Protein AF-A0ABD0NPL8-F1 (afdb_monomer)

InterPro domains:
  IPR003018 GAF domain [PF01590] (8-59)
  IPR029016 GAF-like domain superfamily [G3DSA:3.30.450.40] (1-84)

pLDDT: mean 85.26, std 10.41, range [48.59, 95.31]

Structure (mmCIF, N/CA/C/O backbone):
data_AF-A0ABD0NPL8-F1
#
_entry.id   AF-A0ABD0NPL8-F1
#
loop_
_atom_site.group_PDB
_atom_site.id
_atom_site.type_symbol
_atom_site.label_atom_id
_atom_site.label_alt_id
_atom_site.label_comp_id
_atom_site.label_asym_id
_atom_site.label_entity_id
_atom_site.label_seq_id
_atom_site.pdbx_PDB_ins_code
_atom_site.Cartn_x
_atom_site.Cartn_y
_atom_site.Cartn_z
_atom_site.occupancy
_atom_site.B_iso_or_equiv
_atom_site.auth_seq_id
_atom_site.auth_comp_id
_atom_site.auth_asym_id
_atom_site.auth_atom_id
_atom_site.pdbx_PDB_model_num
ATOM 1 N N . THR A 1 1 ? -26.914 -2.304 12.075 1.00 58.69 1 THR A N 1
ATOM 2 C CA . THR A 1 1 ? -25.765 -2.219 11.155 1.00 58.69 1 THR A CA 1
ATOM 3 C C . THR A 1 1 ? -26.019 -3.189 10.033 1.00 58.69 1 THR A C 1
ATOM 5 O O . THR A 1 1 ? -26.280 -4.355 10.300 1.00 58.69 1 THR A O 1
ATOM 8 N N . GLU A 1 2 ? -26.083 -2.680 8.811 1.00 70.75 2 GLU A N 1
ATOM 9 C CA . GLU A 1 2 ? -26.343 -3.473 7.609 1.00 70.75 2 GLU A CA 1
ATOM 10 C C . GLU A 1 2 ? -25.105 -4.324 7.289 1.00 70.75 2 GLU A C 1
ATOM 12 O O . GLU A 1 2 ? -23.976 -3.877 7.514 1.00 70.75 2 GLU A O 1
ATOM 17 N N . ALA A 1 3 ? -25.303 -5.573 6.860 1.00 73.19 3 ALA A N 1
ATOM 18 C CA . ALA A 1 3 ? -24.194 -6.427 6.446 1.00 73.19 3 ALA A CA 1
ATOM 19 C C . ALA A 1 3 ? -23.562 -5.849 5.177 1.00 73.19 3 ALA A C 1
ATOM 21 O O . ALA A 1 3 ? -24.277 -5.411 4.278 1.00 73.19 3 ALA A O 1
ATOM 22 N N . LEU A 1 4 ? -22.228 -5.833 5.119 1.00 75.94 4 LEU A N 1
ATOM 23 C CA . LEU A 1 4 ? -21.499 -5.297 3.970 1.00 75.94 4 LEU A CA 1
ATOM 24 C C . LEU A 1 4 ? -21.731 -6.151 2.716 1.00 75.94 4 LEU A C 1
ATOM 26 O O . LEU A 1 4 ? -21.679 -5.651 1.596 1.00 75.94 4 LEU A O 1
ATOM 30 N N . ASP A 1 5 ? -21.981 -7.442 2.914 1.00 79.50 5 ASP A N 1
ATOM 31 C CA . ASP A 1 5 ? -22.231 -8.414 1.864 1.00 79.50 5 ASP A CA 1
ATOM 32 C C . ASP A 1 5 ? -23.175 -9.534 2.342 1.00 79.50 5 ASP A C 1
ATOM 34 O O . ASP A 1 5 ? -23.595 -9.608 3.502 1.00 79.50 5 ASP A O 1
ATOM 38 N N . SER A 1 6 ? -23.489 -10.457 1.433 1.00 80.19 6 SER A N 1
ATOM 39 C CA . SER A 1 6 ? -24.310 -11.638 1.717 1.00 80.19 6 SER A CA 1
ATOM 40 C C . SER A 1 6 ? -23.661 -12.634 2.690 1.00 80.19 6 SER A C 1
ATOM 42 O O . SER A 1 6 ? -24.319 -13.595 3.081 1.00 80.19 6 SER A O 1
ATOM 44 N N . SER A 1 7 ? -22.393 -12.436 3.083 1.00 83.12 7 SER A N 1
ATOM 45 C CA . SER A 1 7 ? -21.708 -13.270 4.083 1.00 83.12 7 SER A CA 1
ATOM 46 C C . SER A 1 7 ? -22.101 -12.914 5.522 1.00 83.12 7 SER A C 1
ATOM 48 O O . SER A 1 7 ? -21.795 -13.658 6.454 1.00 83.12 7 SER A O 1
ATOM 50 N N . GLY A 1 8 ? -22.798 -11.788 5.718 1.00 82.31 8 GLY A N 1
ATOM 51 C CA . GLY A 1 8 ? -23.168 -11.289 7.042 1.00 82.31 8 GLY A CA 1
ATOM 52 C C . GLY A 1 8 ? -22.036 -10.532 7.746 1.00 82.31 8 GLY A C 1
ATOM 53 O O . GLY A 1 8 ? -22.182 -10.160 8.914 1.00 82.31 8 GLY A O 1
ATOM 54 N N . TRP A 1 9 ? -20.914 -10.274 7.064 1.00 83.50 9 TRP A N 1
ATOM 55 C CA . TRP A 1 9 ? -19.802 -9.525 7.637 1.00 83.50 9 TRP A CA 1
ATOM 56 C C . TRP A 1 9 ? -20.179 -8.053 7.814 1.00 83.50 9 TRP A C 1
ATOM 58 O O . TRP A 1 9 ? -20.552 -7.354 6.875 1.00 83.50 9 TRP A O 1
ATOM 68 N N . THR A 1 10 ? -20.107 -7.575 9.052 1.00 86.31 10 THR A N 1
ATOM 69 C CA . THR A 1 10 ? -20.439 -6.195 9.421 1.00 86.31 10 THR A CA 1
ATOM 70 C C . THR A 1 10 ? -19.175 -5.463 9.838 1.00 86.31 10 THR A C 1
ATOM 72 O O . THR A 1 10 ? -18.414 -5.953 10.675 1.00 86.31 10 THR A O 1
ATOM 75 N N . ILE A 1 11 ? -18.963 -4.267 9.293 1.00 87.88 11 ILE A N 1
ATOM 76 C CA . ILE A 1 11 ? -17.883 -3.383 9.732 1.00 87.88 11 ILE A CA 1
ATOM 77 C C . ILE A 1 11 ? -18.298 -2.721 11.050 1.00 87.88 11 ILE A C 1
ATOM 79 O O . ILE A 1 11 ? -19.352 -2.092 11.135 1.00 87.88 11 ILE A O 1
ATOM 83 N N . LYS A 1 12 ? -17.472 -2.880 12.083 1.00 88.50 12 LYS A N 1
ATOM 84 C CA . LYS A 1 12 ? -17.670 -2.318 13.427 1.00 88.50 12 LYS A CA 1
ATOM 85 C C . LYS A 1 12 ? -16.691 -1.189 13.719 1.00 88.50 12 LYS A C 1
ATOM 87 O O . LYS A 1 12 ? -17.073 -0.190 14.312 1.00 88.50 12 LYS A O 1
ATOM 92 N N . ASN A 1 13 ? -15.437 -1.359 13.313 1.00 89.31 13 ASN A N 1
ATOM 93 C CA . ASN A 1 13 ? -14.385 -0.362 13.456 1.00 89.31 13 ASN A CA 1
ATOM 94 C C . ASN A 1 13 ? -13.452 -0.397 12.242 1.00 89.31 13 ASN A C 1
ATOM 96 O O . ASN A 1 13 ? -13.335 -1.422 11.561 1.00 89.31 13 ASN A O 1
ATOM 100 N N . VAL A 1 14 ? -12.838 0.752 11.967 1.00 93.25 14 VAL A N 1
ATOM 101 C CA . VAL A 1 14 ? -11.943 0.978 10.831 1.00 93.25 14 VAL A CA 1
ATOM 102 C C . VAL A 1 14 ? -10.773 1.830 11.301 1.00 93.25 14 VAL A C 1
ATOM 104 O O . VAL A 1 14 ? -10.993 2.826 11.984 1.00 93.25 14 VAL A O 1
ATOM 107 N N . LEU A 1 15 ? -9.560 1.459 10.904 1.00 94.25 15 LEU A N 1
ATOM 108 C CA . LEU A 1 15 ? -8.353 2.270 11.041 1.00 94.25 15 LEU A CA 1
ATOM 109 C C . LEU A 1 15 ? -7.721 2.399 9.659 1.00 94.25 15 LEU A C 1
ATOM 111 O O . LEU A 1 15 ? -7.495 1.393 8.993 1.00 94.25 15 LEU A O 1
ATOM 115 N N . SER A 1 16 ? -7.472 3.623 9.202 1.00 95.31 16 SER A N 1
ATOM 116 C CA . SER A 1 16 ? -6.968 3.873 7.852 1.00 95.31 16 SER A CA 1
ATOM 117 C C . SER A 1 16 ? -5.783 4.822 7.909 1.00 95.31 16 SER A C 1
ATOM 119 O O . SER A 1 16 ? -5.915 5.928 8.426 1.00 95.31 16 SER A O 1
ATOM 121 N N . LEU A 1 17 ? -4.643 4.394 7.372 1.00 94.88 17 LEU A N 1
ATOM 122 C CA . LEU A 1 17 ? -3.406 5.170 7.370 1.00 94.88 17 LEU A CA 1
ATOM 123 C C . LEU A 1 17 ? -2.838 5.272 5.951 1.00 94.88 17 LEU A C 1
ATOM 125 O O . LEU A 1 17 ? -2.833 4.282 5.210 1.00 94.88 17 LEU A O 1
ATOM 129 N N . PRO A 1 18 ? -2.337 6.449 5.546 1.00 94.44 18 PRO A N 1
ATOM 130 C CA . PRO A 1 18 ? -1.651 6.590 4.275 1.00 94.44 18 PRO A CA 1
ATOM 131 C C . PRO A 1 18 ? -0.294 5.877 4.318 1.00 94.44 18 PRO A C 1
ATOM 133 O O . PRO A 1 18 ? 0.396 5.852 5.336 1.00 94.44 18 PRO A O 1
ATOM 136 N N . ILE A 1 19 ? 0.108 5.327 3.178 1.00 93.25 19 ILE A N 1
ATOM 137 C CA . ILE A 1 19 ? 1.466 4.850 2.936 1.00 93.25 19 ILE A CA 1
ATOM 138 C C . ILE A 1 19 ? 2.180 5.960 2.173 1.00 93.25 19 ILE A C 1
ATOM 140 O O . ILE A 1 19 ? 1.781 6.314 1.060 1.00 93.25 19 ILE A O 1
ATOM 144 N N . VAL A 1 20 ? 3.225 6.515 2.782 1.00 90.38 20 VAL A N 1
ATOM 145 C CA . VAL A 1 20 ? 3.949 7.680 2.264 1.00 90.38 20 VAL A CA 1
ATOM 146 C C . VAL A 1 20 ? 5.381 7.284 1.943 1.00 90.38 20 VAL A C 1
ATOM 148 O O . VAL A 1 20 ? 6.059 6.650 2.748 1.00 90.38 20 VAL A O 1
ATOM 151 N N . ASN A 1 21 ? 5.850 7.634 0.750 1.00 86.06 21 ASN A N 1
ATOM 152 C CA . ASN A 1 21 ? 7.210 7.328 0.327 1.00 86.06 21 ASN A CA 1
ATOM 153 C C . ASN A 1 21 ? 8.237 8.325 0.917 1.00 86.06 21 ASN A C 1
ATOM 155 O O . ASN A 1 21 ? 7.885 9.314 1.555 1.00 86.06 21 ASN A O 1
ATOM 159 N N . LYS A 1 22 ? 9.541 8.105 0.680 1.00 81.94 22 LYS A N 1
ATOM 160 C CA . LYS A 1 22 ? 10.604 9.027 1.150 1.00 81.94 22 LYS A CA 1
ATOM 161 C C . LYS A 1 22 ? 10.538 10.438 0.550 1.00 81.94 22 LYS A C 1
ATOM 163 O O . LYS A 1 22 ? 11.240 11.317 1.032 1.00 81.94 22 LYS A O 1
ATOM 168 N N . LYS A 1 23 ? 9.771 10.638 -0.523 1.00 85.38 23 LYS A N 1
ATOM 169 C CA . LYS A 1 23 ? 9.558 11.938 -1.175 1.00 85.38 23 LYS A CA 1
ATOM 170 C C . LYS A 1 23 ? 8.300 12.643 -0.658 1.00 85.38 23 LYS A C 1
ATOM 172 O O . LYS A 1 23 ? 7.873 13.610 -1.273 1.00 85.38 23 LYS A O 1
ATOM 177 N N . GLU A 1 24 ? 7.712 12.143 0.431 1.00 84.81 24 GLU A N 1
ATOM 178 C CA . GLU A 1 24 ? 6.458 12.641 1.009 1.00 84.81 24 GLU A CA 1
ATOM 179 C C . GLU A 1 24 ? 5.244 12.511 0.070 1.00 84.81 24 GLU A C 1
ATOM 181 O O . GLU A 1 24 ? 4.213 13.149 0.264 1.00 84.81 24 GLU A O 1
ATOM 186 N N . GLU A 1 25 ? 5.326 11.638 -0.935 1.00 88.56 25 GLU A N 1
ATOM 187 C CA . GLU A 1 25 ? 4.214 11.353 -1.839 1.00 88.56 25 GLU A CA 1
ATOM 188 C C . GLU A 1 25 ? 3.403 10.165 -1.309 1.00 88.56 25 GLU A C 1
ATOM 190 O O . GLU A 1 25 ? 3.954 9.134 -0.901 1.00 88.56 25 GLU A O 1
ATOM 195 N N . ILE A 1 26 ? 2.076 10.287 -1.354 1.00 90.44 26 ILE A N 1
ATOM 196 C CA . ILE A 1 26 ? 1.163 9.197 -0.999 1.00 90.44 26 ILE A CA 1
ATOM 197 C C . ILE A 1 26 ? 1.205 8.148 -2.112 1.00 90.44 26 ILE A C 1
AT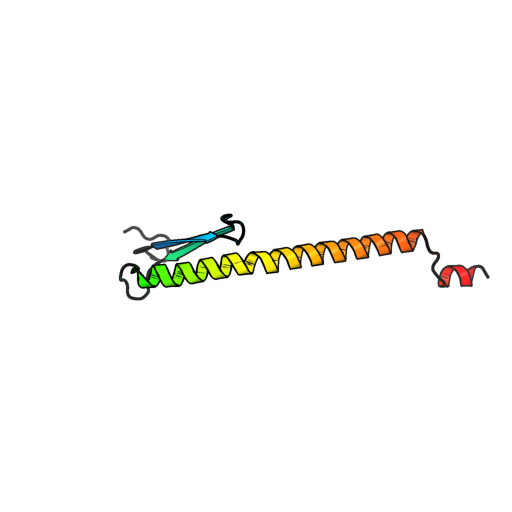OM 199 O O . ILE A 1 26 ? 0.814 8.418 -3.247 1.00 90.44 26 ILE A O 1
ATOM 203 N N . VAL A 1 27 ? 1.654 6.938 -1.777 1.00 89.38 27 VAL A N 1
ATOM 204 C CA . VAL A 1 27 ? 1.714 5.797 -2.709 1.00 89.38 27 VAL A CA 1
ATOM 205 C C . VAL A 1 27 ? 0.528 4.847 -2.560 1.00 89.38 27 VAL A C 1
ATOM 207 O O . VAL A 1 27 ? 0.262 4.045 -3.451 1.00 89.38 27 VAL A O 1
ATOM 210 N N . GLY A 1 28 ? -0.199 4.934 -1.448 1.00 90.50 28 GLY A N 1
ATOM 211 C CA . GLY A 1 28 ? -1.377 4.116 -1.193 1.00 90.50 28 GLY A CA 1
ATOM 212 C C . GLY A 1 28 ? -1.996 4.403 0.169 1.00 90.50 28 GLY A C 1
ATOM 213 O O . GLY A 1 28 ? -1.541 5.279 0.901 1.00 90.50 28 GLY A O 1
ATOM 214 N N . VAL A 1 29 ? -3.036 3.646 0.510 1.00 93.75 29 VAL A N 1
ATOM 215 C CA . VAL A 1 29 ? -3.718 3.711 1.808 1.00 93.75 29 VAL A CA 1
ATOM 216 C C . VAL A 1 29 ? -3.892 2.286 2.321 1.00 93.75 29 VAL A C 1
ATOM 218 O O . VAL A 1 29 ? -4.374 1.422 1.589 1.00 93.75 29 VAL A O 1
ATOM 221 N N . ALA A 1 30 ? -3.481 2.039 3.562 1.00 93.00 30 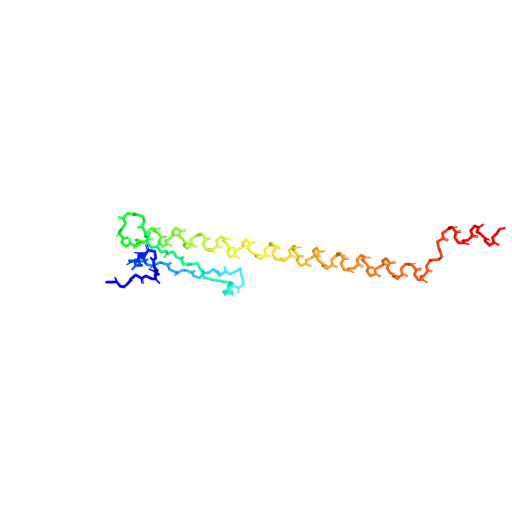ALA A N 1
ATOM 222 C CA . ALA A 1 30 ? -3.734 0.792 4.266 1.00 93.00 30 ALA A CA 1
ATOM 223 C C . ALA A 1 30 ? -4.962 0.968 5.160 1.00 93.00 30 ALA A C 1
ATOM 225 O O . ALA A 1 30 ? -4.999 1.879 5.986 1.00 93.00 30 ALA A O 1
ATOM 226 N N . THR A 1 31 ? -5.951 0.089 5.008 1.00 93.69 31 THR A N 1
ATOM 227 C CA . THR A 1 31 ? -7.177 0.124 5.809 1.00 93.69 31 THR A CA 1
ATOM 228 C C . THR A 1 31 ? -7.378 -1.200 6.529 1.00 93.69 31 THR A C 1
ATOM 230 O O . THR A 1 31 ? -7.416 -2.266 5.915 1.00 93.69 31 THR A O 1
ATOM 233 N N . PHE A 1 32 ? -7.530 -1.116 7.842 1.00 93.12 32 PHE A N 1
ATOM 234 C CA . PHE A 1 32 ? -7.762 -2.223 8.751 1.00 93.12 32 PHE A CA 1
ATOM 235 C C . PHE A 1 32 ? -9.209 -2.186 9.224 1.00 93.12 32 PHE A C 1
ATOM 237 O O . PHE A 1 32 ? -9.735 -1.134 9.583 1.00 93.12 32 PHE A O 1
ATOM 244 N N . TYR A 1 33 ? -9.846 -3.351 9.242 1.00 92.75 33 TYR A N 1
ATOM 245 C CA . TYR A 1 33 ? -11.241 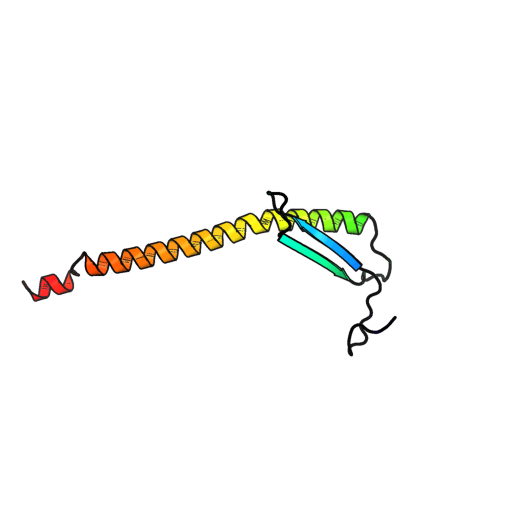-3.508 9.633 1.00 92.75 33 TYR A CA 1
ATOM 246 C C . TYR A 1 33 ? -11.347 -4.499 10.779 1.00 92.75 33 TYR A C 1
ATOM 248 O O . TYR A 1 33 ? -10.683 -5.534 10.758 1.00 92.75 33 TYR A O 1
ATOM 256 N N . ASN A 1 34 ? -12.261 -4.231 11.708 1.00 90.69 34 ASN A N 1
ATOM 257 C CA . ASN A 1 34 ? -12.691 -5.169 12.741 1.00 90.69 34 ASN A CA 1
ATOM 258 C C . ASN A 1 34 ? -11.542 -5.741 13.583 1.00 90.69 34 ASN A C 1
ATOM 260 O O . ASN A 1 34 ? -11.122 -6.887 13.398 1.00 90.69 34 ASN A O 1
ATOM 264 N N . ARG A 1 35 ? -11.097 -4.975 14.586 1.00 91.50 35 ARG A N 1
ATOM 265 C CA . ARG A 1 35 ? -10.186 -5.478 15.623 1.00 91.50 35 ARG A CA 1
ATOM 266 C C . ARG A 1 35 ? -10.733 -6.777 16.220 1.00 91.50 35 ARG A C 1
ATOM 268 O O . ARG A 1 35 ? -11.917 -6.883 16.548 1.00 91.50 35 ARG A O 1
ATOM 275 N N . LYS A 1 36 ? -9.869 -7.788 16.339 1.00 88.88 36 LYS A N 1
ATOM 276 C CA . LYS A 1 36 ? -10.266 -9.173 16.652 1.00 88.88 36 LYS A CA 1
ATOM 277 C C . LYS A 1 36 ? -10.949 -9.324 18.015 1.00 88.88 36 LYS A C 1
ATOM 279 O O . LYS A 1 36 ? -11.785 -10.205 18.185 1.00 88.88 36 LYS A O 1
ATOM 284 N N . ASP A 1 37 ? -10.605 -8.475 18.975 1.00 89.00 37 ASP A N 1
ATOM 285 C CA . ASP A 1 37 ? -11.202 -8.444 20.313 1.00 89.00 37 ASP A CA 1
ATOM 286 C C . ASP A 1 37 ? -12.527 -7.654 20.375 1.00 89.00 37 ASP A C 1
ATOM 288 O O . ASP A 1 37 ? -13.145 -7.562 21.435 1.00 89.00 37 ASP A O 1
ATOM 292 N N . GLY A 1 38 ? -12.974 -7.089 19.247 1.00 84.94 38 GLY A N 1
ATOM 293 C CA . GLY A 1 38 ? -14.219 -6.335 19.111 1.00 84.94 38 GLY A CA 1
ATOM 294 C C . GLY A 1 38 ? -14.189 -4.924 19.700 1.00 84.94 38 GLY A C 1
ATOM 295 O O . GLY A 1 38 ? -15.192 -4.217 19.597 1.00 84.94 38 GLY A O 1
ATOM 296 N N . LYS A 1 39 ? -13.073 -4.500 20.299 1.00 90.50 39 LYS A N 1
ATOM 297 C CA . LYS A 1 39 ? -12.902 -3.140 2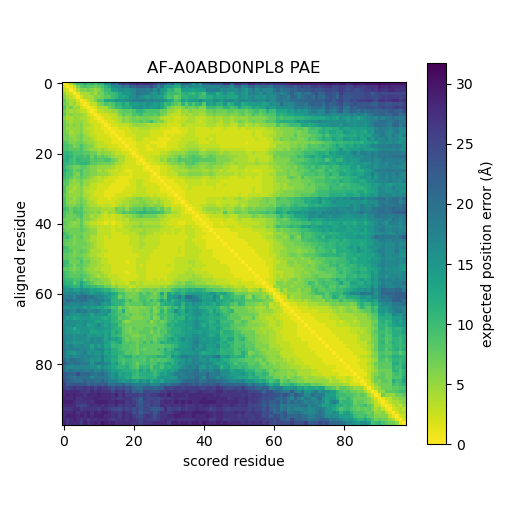0.824 1.00 90.50 39 LYS A CA 1
ATOM 298 C C . LYS A 1 39 ? -12.497 -2.175 19.700 1.00 90.50 39 LYS A C 1
ATOM 300 O O . LYS A 1 39 ? -12.016 -2.631 18.662 1.00 90.50 39 LYS A O 1
ATOM 305 N N . PRO A 1 40 ? -12.709 -0.857 19.861 1.00 91.19 40 PRO A N 1
ATOM 306 C CA . PRO A 1 40 ? -12.138 0.137 18.955 1.00 91.19 40 PRO A CA 1
ATOM 307 C C . PRO A 1 40 ? -10.611 0.021 18.907 1.00 91.19 40 PRO A C 1
ATOM 309 O O . PRO A 1 40 ? -10.012 -0.473 19.862 1.00 91.19 40 PRO A O 1
ATOM 312 N N . PHE A 1 41 ? -10.008 0.483 17.812 1.00 94.19 41 PHE A N 1
ATOM 313 C CA . PHE A 1 41 ? -8.562 0.684 17.759 1.00 94.19 41 PHE A CA 1
ATOM 314 C C . PHE A 1 41 ? -8.152 1.699 18.828 1.00 94.19 41 PHE A C 1
ATOM 316 O O . PHE A 1 41 ? -8.897 2.645 19.094 1.00 94.19 41 PHE A O 1
ATOM 323 N N . ASP A 1 42 ? -7.017 1.451 19.471 1.00 94.19 42 ASP A N 1
ATOM 324 C CA . ASP A 1 42 ? -6.439 2.348 20.469 1.00 94.19 42 ASP A CA 1
ATOM 325 C C . ASP A 1 42 ? -5.188 3.051 19.930 1.00 94.19 42 ASP A C 1
ATOM 327 O O . ASP A 1 42 ? -4.671 2.711 18.866 1.00 94.19 42 ASP A O 1
ATOM 331 N N . ASP A 1 43 ? -4.685 4.030 20.684 1.00 94.88 43 ASP A N 1
ATOM 332 C CA . ASP A 1 43 ? -3.500 4.810 20.307 1.00 94.88 43 ASP A CA 1
ATOM 333 C C . ASP A 1 43 ? -2.265 3.920 20.063 1.00 94.88 43 ASP A C 1
ATOM 335 O O . ASP A 1 43 ? -1.373 4.274 19.293 1.00 94.88 43 ASP A O 1
ATOM 339 N N . HIS A 1 44 ? -2.198 2.747 20.706 1.00 94.19 44 HIS A N 1
ATOM 340 C CA . HIS A 1 44 ? -1.104 1.804 20.499 1.00 94.19 44 HIS A CA 1
ATOM 341 C C . HIS A 1 44 ? -1.210 1.102 19.141 1.00 94.19 44 HIS A C 1
ATOM 343 O O . HIS A 1 44 ? -0.200 0.978 18.442 1.00 94.19 44 HIS A O 1
ATOM 349 N N . ASP A 1 45 ? -2.416 0.680 18.748 1.00 93.44 45 ASP A N 1
ATOM 350 C CA . ASP A 1 45 ? -2.681 0.158 17.407 1.00 93.44 45 ASP A CA 1
ATOM 351 C C . ASP A 1 45 ? -2.324 1.200 16.337 1.00 93.44 45 ASP A C 1
ATOM 353 O O . ASP A 1 45 ? -1.673 0.864 15.348 1.00 93.44 45 ASP A O 1
ATOM 357 N N . GLU A 1 46 ? -2.701 2.466 16.539 1.00 93.56 46 GLU A N 1
ATOM 358 C CA . GLU A 1 46 ? -2.372 3.554 15.608 1.00 93.56 46 GLU A CA 1
ATOM 359 C C . GLU A 1 46 ? -0.861 3.713 15.441 1.00 93.56 46 GLU A C 1
ATOM 361 O O . GLU A 1 46 ? -0.357 3.694 14.319 1.00 93.56 46 GLU A O 1
ATOM 366 N N . GLN A 1 47 ? -0.128 3.777 16.551 1.00 95.31 47 GLN A N 1
ATOM 367 C CA . GLN A 1 47 ? 1.318 3.982 16.553 1.00 95.31 47 GLN A CA 1
ATOM 368 C C . GLN A 1 47 ? 2.082 2.799 15.931 1.00 95.31 47 GLN A C 1
ATOM 370 O O . GLN A 1 47 ? 3.074 2.983 15.220 1.00 95.31 47 GLN A O 1
ATOM 375 N N . LEU A 1 48 ? 1.607 1.569 16.151 1.00 94.75 48 LEU A N 1
ATOM 376 C CA . LEU A 1 48 ? 2.172 0.375 15.524 1.00 94.75 48 LEU A CA 1
ATOM 377 C C . LEU A 1 48 ? 1.926 0.364 14.010 1.00 94.75 48 LEU A C 1
ATOM 379 O O . LEU A 1 48 ? 2.837 0.064 13.232 1.00 94.75 48 LEU A O 1
ATOM 383 N N . MET A 1 49 ? 0.699 0.673 13.587 1.00 94.19 49 MET A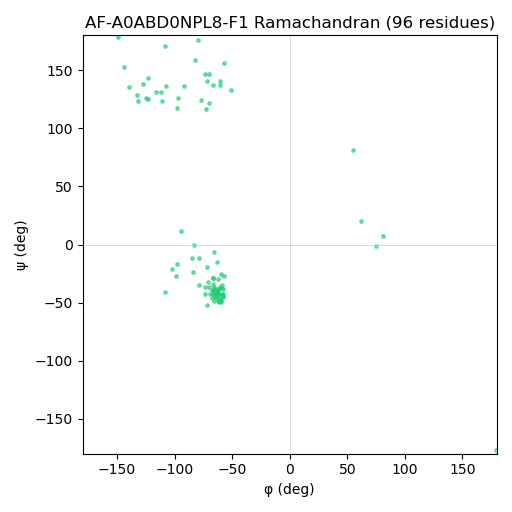 N 1
ATOM 384 C CA . MET A 1 49 ? 0.334 0.668 12.172 1.00 94.19 49 MET A CA 1
ATOM 385 C C . MET A 1 49 ? 0.979 1.832 11.417 1.00 94.19 49 MET A C 1
ATOM 387 O O . MET A 1 49 ? 1.357 1.654 10.263 1.00 94.19 49 MET A O 1
ATOM 391 N N . GLU A 1 50 ? 1.186 2.979 12.064 1.00 93.31 50 GLU A N 1
ATOM 392 C CA . GLU A 1 50 ? 1.961 4.098 11.522 1.00 93.31 50 GLU A CA 1
ATOM 393 C C . GLU A 1 50 ? 3.414 3.691 11.244 1.00 93.31 50 GLU A C 1
ATOM 395 O O . GLU A 1 50 ? 3.913 3.890 10.135 1.00 93.31 50 GLU A O 1
ATOM 400 N N . ALA A 1 51 ? 4.084 3.039 12.201 1.00 93.56 51 ALA A N 1
ATOM 401 C CA . ALA A 1 51 ? 5.443 2.538 11.992 1.00 93.56 51 ALA A CA 1
ATOM 402 C C . ALA A 1 51 ? 5.509 1.527 10.829 1.00 93.56 51 ALA A C 1
ATOM 404 O O . ALA A 1 51 ? 6.454 1.534 10.032 1.00 93.56 51 ALA A O 1
ATOM 405 N N . LEU A 1 52 ? 4.481 0.682 10.694 1.00 93.12 52 LEU A N 1
ATOM 406 C CA . LEU A 1 52 ? 4.358 -0.262 9.587 1.00 93.12 52 LEU A CA 1
ATOM 407 C C . LEU A 1 52 ? 4.179 0.451 8.236 1.00 93.12 52 LEU A C 1
ATOM 409 O O . LEU A 1 52 ? 4.881 0.111 7.280 1.00 93.12 52 LEU A O 1
ATOM 413 N N . THR A 1 53 ? 3.270 1.426 8.122 1.00 92.56 53 THR A N 1
ATOM 414 C CA . THR A 1 53 ? 3.040 2.139 6.854 1.00 92.56 53 THR A CA 1
ATOM 415 C C . THR A 1 53 ? 4.242 2.986 6.446 1.00 92.56 53 THR A C 1
ATOM 417 O O . THR A 1 53 ? 4.558 3.040 5.255 1.00 92.56 53 THR A O 1
ATOM 420 N N . GLN A 1 54 ? 4.973 3.564 7.405 1.00 90.56 54 GLN A N 1
ATOM 421 C CA . GLN A 1 54 ? 6.248 4.243 7.150 1.00 90.56 54 GLN A CA 1
ATOM 422 C C . GLN A 1 54 ? 7.294 3.290 6.568 1.00 90.56 54 GLN A C 1
ATOM 424 O O . GLN A 1 54 ? 7.917 3.590 5.544 1.00 90.56 54 GLN A O 1
ATOM 429 N N . PHE A 1 55 ? 7.459 2.115 7.183 1.00 91.06 55 PHE A N 1
ATOM 430 C CA . PHE A 1 55 ? 8.395 1.104 6.701 1.00 91.06 55 PHE A CA 1
ATOM 431 C C . PHE A 1 55 ? 8.055 0.662 5.273 1.00 91.06 55 PHE A C 1
ATOM 433 O O . PHE A 1 55 ? 8.924 0.674 4.398 1.00 91.06 55 PHE A O 1
ATOM 440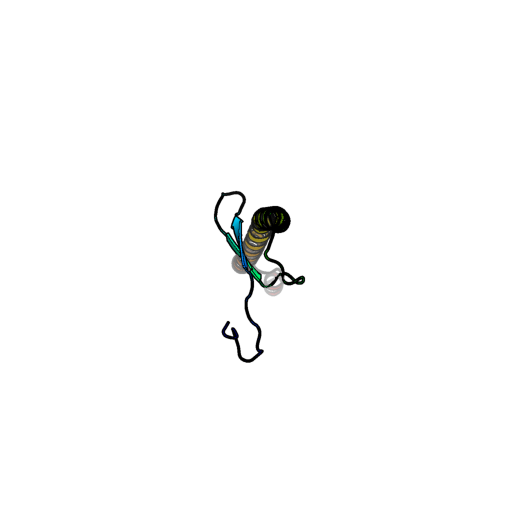 N N . LEU A 1 56 ? 6.781 0.353 5.007 1.00 89.62 56 LEU A N 1
ATOM 441 C CA . LEU A 1 56 ? 6.307 -0.023 3.673 1.00 89.62 56 LEU A CA 1
ATOM 442 C C . LEU A 1 56 ? 6.587 1.075 2.639 1.00 89.62 56 LEU A C 1
ATOM 444 O O . LEU A 1 56 ? 7.097 0.786 1.556 1.00 89.62 56 LEU A O 1
ATOM 448 N N . GLY A 1 57 ? 6.317 2.335 2.979 1.00 89.19 57 GLY A N 1
ATOM 449 C CA . GLY A 1 57 ? 6.568 3.470 2.095 1.00 89.19 57 GLY A CA 1
ATOM 450 C C . GLY A 1 57 ? 8.042 3.636 1.716 1.00 89.19 57 GLY A C 1
ATOM 451 O O . GLY A 1 57 ? 8.366 3.954 0.566 1.00 89.19 57 GLY A O 1
ATOM 452 N N . TRP A 1 58 ? 8.962 3.355 2.642 1.00 86.12 58 TRP A N 1
ATOM 453 C CA . TRP A 1 58 ? 10.398 3.355 2.356 1.00 86.12 58 TRP A CA 1
ATOM 454 C C . TRP A 1 58 ? 10.847 2.148 1.532 1.00 86.12 58 TRP A C 1
ATOM 456 O O . TRP A 1 58 ? 11.728 2.297 0.683 1.00 86.12 58 TRP A O 1
ATOM 466 N N . SER A 1 59 ? 10.261 0.971 1.759 1.00 85.06 59 SER A N 1
ATOM 467 C CA . SER A 1 59 ? 10.608 -0.258 1.037 1.00 85.06 59 SER A CA 1
ATOM 468 C C . SER A 1 59 ? 10.169 -0.238 -0.429 1.00 85.06 59 SER A C 1
ATOM 470 O O . SER A 1 59 ? 10.904 -0.726 -1.288 1.00 85.06 59 SER A O 1
ATOM 472 N N . VAL A 1 60 ? 9.009 0.351 -0.738 1.00 78.06 60 VAL A N 1
ATOM 473 C CA . VAL A 1 60 ? 8.437 0.367 -2.100 1.00 78.06 60 VAL A CA 1
ATOM 474 C C . VAL A 1 60 ? 9.344 1.080 -3.108 1.00 78.06 60 VAL A C 1
ATOM 476 O O . VAL A 1 60 ? 9.505 0.606 -4.232 1.00 78.06 60 VAL A O 1
ATOM 479 N N . LEU A 1 61 ? 9.995 2.174 -2.700 1.00 70.44 61 LEU A N 1
ATOM 480 C CA . LEU A 1 61 ? 10.900 2.947 -3.561 1.00 70.44 61 LEU A CA 1
ATOM 481 C C . LEU A 1 61 ? 12.055 2.109 -4.118 1.00 70.44 61 LEU A C 1
ATOM 483 O O . LEU A 1 61 ? 12.443 2.282 -5.274 1.00 70.44 61 LEU A O 1
ATOM 487 N N . ASN A 1 62 ? 12.598 1.201 -3.307 1.00 73.31 62 ASN A N 1
ATOM 488 C CA . ASN A 1 62 ? 13.733 0.384 -3.717 1.00 73.31 62 ASN A CA 1
ATOM 489 C C . ASN A 1 62 ? 13.293 -0.654 -4.751 1.00 73.31 62 ASN A C 1
ATOM 491 O O . ASN A 1 62 ? 13.866 -0.712 -5.836 1.00 73.31 62 ASN A O 1
ATOM 495 N N . THR A 1 63 ? 12.248 -1.429 -4.456 1.00 75.19 63 THR A N 1
ATOM 496 C CA . THR A 1 63 ? 11.780 -2.500 -5.346 1.00 75.19 63 THR A CA 1
ATOM 497 C C . THR A 1 63 ? 11.316 -1.966 -6.701 1.00 75.19 63 THR A C 1
ATOM 499 O O . THR A 1 63 ? 11.681 -2.530 -7.729 1.00 75.19 63 THR A O 1
ATOM 502 N N . ASP A 1 64 ? 10.575 -0.853 -6.723 1.00 78.19 64 ASP A N 1
ATOM 503 C CA . ASP A 1 64 ? 10.092 -0.246 -7.971 1.00 78.19 64 ASP A CA 1
ATOM 504 C C . ASP A 1 64 ? 11.246 0.290 -8.839 1.00 78.19 64 ASP A C 1
ATOM 506 O O . ASP A 1 64 ? 11.254 0.120 -10.060 1.00 78.19 64 ASP A O 1
ATOM 510 N N . THR A 1 65 ? 12.275 0.875 -8.216 1.00 78.12 65 THR A N 1
ATOM 511 C CA . THR A 1 65 ? 13.465 1.352 -8.939 1.00 78.12 65 THR A CA 1
ATOM 512 C C . THR A 1 65 ? 14.248 0.191 -9.553 1.00 78.12 65 THR A C 1
ATOM 514 O O . THR A 1 65 ? 14.624 0.265 -10.724 1.00 78.12 65 THR A O 1
ATOM 517 N N . TYR A 1 66 ? 14.456 -0.897 -8.803 1.00 81.25 66 TYR A N 1
ATOM 518 C CA . TYR A 1 66 ? 15.161 -2.080 -9.307 1.00 81.25 66 TYR A CA 1
ATOM 519 C C . TYR A 1 66 ? 14.390 -2.788 -10.427 1.00 81.25 66 TYR A C 1
ATOM 521 O O . TYR A 1 66 ? 14.993 -3.157 -11.432 1.00 81.25 66 TYR A O 1
ATOM 529 N N . ASP A 1 67 ? 13.068 -2.932 -10.310 1.00 87.44 67 ASP A N 1
ATOM 530 C CA . ASP A 1 67 ? 12.251 -3.545 -11.364 1.00 87.44 67 ASP A CA 1
ATOM 531 C C . ASP A 1 67 ? 12.283 -2.714 -12.660 1.00 87.44 67 ASP A C 1
ATOM 533 O O . ASP A 1 67 ? 12.466 -3.250 -13.757 1.00 87.44 67 ASP A O 1
ATOM 537 N N . LYS A 1 68 ? 12.198 -1.380 -12.548 1.00 86.94 68 LYS A N 1
ATOM 538 C CA . LYS A 1 68 ? 12.347 -0.471 -13.697 1.00 86.94 68 LYS A CA 1
ATOM 539 C C . LYS A 1 68 ? 13.734 -0.556 -14.326 1.00 86.94 68 LYS A C 1
ATOM 541 O O . LYS A 1 68 ? 13.829 -0.604 -15.552 1.00 86.94 68 LYS A O 1
ATOM 546 N N . MET A 1 69 ? 14.789 -0.590 -13.512 1.00 90.44 69 MET A N 1
ATOM 547 C CA . MET A 1 69 ? 16.166 -0.730 -13.990 1.00 90.44 69 MET A CA 1
ATOM 548 C C . MET A 1 69 ? 16.353 -2.047 -14.750 1.00 90.44 69 MET A C 1
ATOM 550 O O . MET A 1 69 ? 16.830 -2.025 -15.879 1.00 90.44 69 MET A O 1
ATOM 554 N N . ASN A 1 70 ? 15.886 -3.165 -14.192 1.00 92.38 70 ASN A N 1
ATOM 555 C CA . ASN A 1 70 ? 16.001 -4.484 -14.816 1.00 92.38 70 ASN A CA 1
ATOM 556 C C . ASN A 1 70 ? 15.237 -4.560 -16.154 1.00 92.38 70 ASN A C 1
ATOM 558 O O . ASN A 1 70 ? 15.731 -5.085 -17.151 1.00 92.38 70 ASN A O 1
ATOM 562 N N . LYS A 1 71 ? 14.038 -3.963 -16.223 1.00 92.88 71 LYS A N 1
ATOM 563 C CA . LYS A 1 71 ? 13.274 -3.845 -17.478 1.00 92.88 71 LYS A CA 1
ATOM 564 C C . LYS A 1 71 ? 13.995 -2.998 -18.528 1.00 92.88 71 LYS A C 1
ATOM 566 O O . LYS A 1 71 ? 13.911 -3.312 -19.715 1.00 92.88 71 LYS A O 1
ATOM 571 N N . LEU A 1 72 ? 14.658 -1.916 -18.118 1.00 92.38 72 LEU A N 1
ATOM 572 C CA . LEU A 1 72 ? 15.438 -1.059 -19.016 1.00 92.38 72 LEU A CA 1
ATOM 573 C C . LEU A 1 72 ? 16.693 -1.766 -19.526 1.00 92.38 72 LEU A C 1
ATOM 575 O O . LEU A 1 72 ? 16.982 -1.678 -20.716 1.00 92.38 72 LEU A O 1
ATOM 579 N N . GLU A 1 73 ? 17.395 -2.485 -18.655 1.00 93.88 73 GLU A N 1
ATOM 580 C CA . GLU A 1 73 ? 18.588 -3.256 -19.002 1.00 93.88 73 GLU A CA 1
ATOM 581 C C . GLU A 1 73 ? 18.258 -4.344 -20.027 1.00 93.88 73 GLU A C 1
ATOM 583 O O . GLU A 1 73 ? 18.834 -4.353 -21.110 1.00 93.88 73 GLU A O 1
ATOM 588 N N . ASN A 1 74 ? 17.208 -5.131 -19.781 1.00 94.00 74 ASN A N 1
ATOM 589 C CA . ASN A 1 74 ? 16.743 -6.147 -20.727 1.00 94.00 74 ASN A CA 1
ATOM 590 C C . ASN A 1 74 ? 16.350 -5.542 -22.095 1.00 94.00 74 ASN A C 1
ATOM 592 O O . ASN A 1 74 ? 16.735 -6.037 -23.151 1.00 94.00 74 ASN A O 1
ATOM 596 N N . ARG A 1 75 ? 15.635 -4.405 -22.105 1.00 94.38 75 ARG A N 1
ATOM 597 C CA . ARG A 1 75 ? 15.301 -3.702 -23.360 1.00 94.38 75 ARG A CA 1
ATOM 598 C C . ARG A 1 75 ? 16.540 -3.217 -24.107 1.00 94.38 75 ARG A C 1
ATOM 600 O O . ARG A 1 75 ? 16.558 -3.266 -25.336 1.00 94.38 75 ARG A O 1
ATOM 607 N N . LYS A 1 76 ? 17.539 -2.715 -23.378 1.00 95.12 76 LYS A N 1
ATOM 608 C CA . LYS A 1 76 ? 18.803 -2.257 -23.953 1.00 95.12 76 LYS A CA 1
ATOM 609 C C . LYS A 1 76 ? 19.549 -3.433 -24.584 1.00 95.12 76 LYS A C 1
ATOM 611 O O . LYS A 1 76 ? 19.987 -3.300 -25.721 1.00 95.12 76 LYS A O 1
ATOM 616 N N . ASP A 1 77 ? 19.630 -4.567 -23.897 1.00 94.75 77 ASP A N 1
ATOM 617 C CA . ASP A 1 77 ? 20.331 -5.755 -24.388 1.00 94.75 77 ASP A CA 1
ATOM 618 C C . ASP A 1 77 ? 19.686 -6.303 -25.670 1.00 94.75 77 ASP A C 1
ATOM 620 O O . ASP A 1 77 ? 20.373 -6.463 -26.677 1.00 94.75 77 ASP A O 1
ATOM 624 N N . ILE A 1 78 ? 18.354 -6.439 -25.711 1.00 94.56 78 ILE A N 1
ATOM 625 C CA . ILE A 1 78 ? 17.627 -6.858 -26.927 1.00 94.56 78 ILE A CA 1
ATOM 626 C C . ILE A 1 78 ? 17.894 -5.904 -28.104 1.00 94.56 78 ILE A C 1
ATOM 628 O O . ILE A 1 78 ? 18.084 -6.336 -29.243 1.00 94.56 78 ILE A O 1
ATOM 632 N N . ALA A 1 79 ? 17.891 -4.592 -27.852 1.00 93.50 79 ALA A N 1
ATOM 633 C CA . ALA A 1 79 ? 18.145 -3.603 -28.896 1.00 93.50 79 ALA A CA 1
ATOM 634 C C . ALA A 1 79 ? 19.592 -3.678 -29.414 1.00 93.50 79 ALA A C 1
ATOM 636 O O . ALA A 1 79 ? 19.814 -3.561 -30.620 1.00 93.50 79 ALA A O 1
ATOM 637 N N . GLN A 1 80 ? 20.566 -3.894 -28.523 1.00 91.81 80 GLN A N 1
ATOM 638 C CA . GLN A 1 80 ? 21.966 -4.082 -28.901 1.00 91.81 80 GLN A CA 1
ATOM 639 C C . GLN A 1 80 ? 22.153 -5.350 -29.738 1.00 91.81 80 GLN A C 1
ATOM 641 O O . GLN A 1 80 ? 22.822 -5.281 -30.768 1.00 91.81 80 GLN A O 1
ATOM 646 N N . ASP A 1 81 ? 21.511 -6.456 -29.364 1.00 88.69 81 ASP A N 1
ATOM 647 C CA . ASP A 1 81 ? 21.556 -7.708 -30.124 1.00 88.69 81 ASP A CA 1
ATOM 648 C C . ASP A 1 81 ? 20.954 -7.553 -31.527 1.00 88.69 81 ASP A C 1
ATOM 650 O O . ASP A 1 81 ? 21.546 -8.004 -32.511 1.00 88.69 81 ASP A O 1
ATOM 654 N N . MET A 1 82 ? 19.823 -6.846 -31.659 1.00 87.75 82 MET A N 1
ATOM 655 C CA . MET A 1 82 ? 19.236 -6.554 -32.974 1.00 87.75 82 MET A CA 1
ATOM 656 C C . MET A 1 82 ? 20.179 -5.746 -33.871 1.00 87.75 82 MET A C 1
ATOM 658 O O . MET A 1 82 ? 20.320 -6.061 -35.055 1.00 87.75 82 MET A O 1
ATOM 662 N N . VAL A 1 83 ? 20.829 -4.711 -33.330 1.00 89.31 83 VAL A N 1
ATOM 663 C CA . VAL A 1 83 ? 21.794 -3.900 -34.088 1.00 89.31 83 VAL A CA 1
ATOM 664 C C . VAL A 1 83 ? 23.020 -4.732 -34.454 1.00 89.31 83 VAL A C 1
ATOM 666 O O . V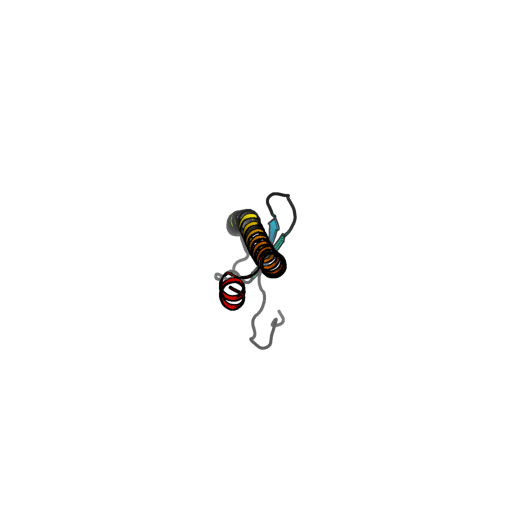AL A 1 83 ? 23.483 -4.668 -35.591 1.00 89.31 83 VAL A O 1
ATOM 669 N N . LEU A 1 84 ? 23.525 -5.546 -33.526 1.00 86.38 84 LEU A N 1
ATOM 670 C CA . LEU A 1 84 ? 24.677 -6.410 -33.760 1.00 86.38 84 LEU A CA 1
ATOM 671 C C . LEU A 1 84 ? 24.424 -7.381 -34.914 1.00 86.38 84 LEU A C 1
ATOM 673 O O . LEU A 1 84 ? 25.296 -7.530 -35.763 1.00 86.38 84 LEU A O 1
ATOM 677 N N . TYR A 1 85 ? 23.228 -7.970 -34.975 1.00 79.94 85 TYR A N 1
ATOM 678 C CA . TYR A 1 85 ? 22.821 -8.858 -36.064 1.00 79.94 85 TYR A CA 1
ATOM 679 C C . TYR A 1 85 ? 22.869 -8.174 -37.441 1.00 79.94 85 TYR A C 1
ATOM 681 O O . TYR A 1 85 ? 23.217 -8.808 -38.427 1.00 79.94 85 TYR A O 1
ATOM 689 N N . HIS A 1 86 ? 22.553 -6.877 -37.521 1.00 79.50 86 HIS A N 1
ATOM 690 C CA . HIS A 1 86 ? 22.587 -6.128 -38.785 1.00 79.50 86 HIS A CA 1
ATOM 691 C C . HIS A 1 86 ? 23.984 -5.604 -39.147 1.00 79.50 86 HIS A C 1
ATOM 693 O O . HIS A 1 86 ? 24.249 -5.317 -40.311 1.00 79.50 86 HIS A O 1
ATOM 699 N N . VAL A 1 87 ? 24.865 -5.421 -38.157 1.00 81.81 87 VAL A N 1
ATOM 700 C CA . VAL A 1 87 ? 26.186 -4.794 -38.339 1.00 81.81 87 VAL A CA 1
ATOM 701 C C . VAL A 1 87 ? 27.310 -5.826 -38.459 1.00 81.81 87 VAL A C 1
ATOM 703 O O .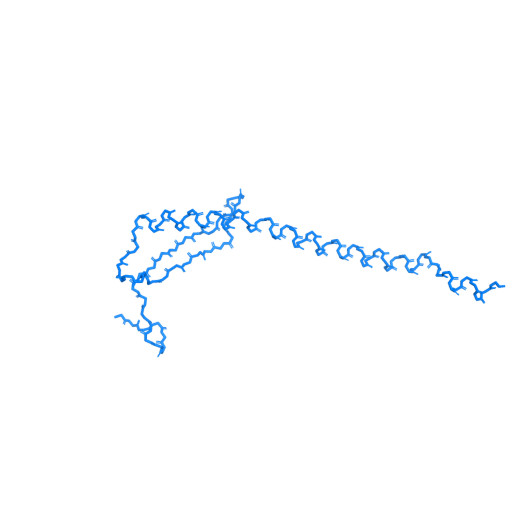 VAL A 1 87 ? 28.326 -5.545 -39.094 1.00 81.81 87 VAL A O 1
ATOM 706 N N . LYS A 1 88 ? 27.157 -7.017 -37.871 1.00 71.25 88 LYS A N 1
ATOM 707 C CA . LYS A 1 88 ? 28.125 -8.111 -37.988 1.00 71.25 88 LYS A CA 1
ATOM 708 C C . LYS A 1 88 ? 27.544 -9.253 -38.818 1.00 71.25 88 LYS A C 1
ATOM 710 O O . LYS A 1 88 ? 26.532 -9.827 -38.436 1.00 71.25 88 LYS A O 1
ATOM 715 N N . CYS A 1 89 ? 28.245 -9.634 -39.888 1.00 65.81 89 CYS A N 1
ATOM 716 C CA . CYS A 1 89 ? 28.088 -10.968 -40.470 1.00 65.81 89 CYS A CA 1
ATOM 717 C C . CYS A 1 89 ? 28.456 -12.008 -39.414 1.00 65.81 89 CYS A C 1
ATOM 719 O O . CYS A 1 89 ? 29.444 -11.834 -38.692 1.00 65.81 89 CYS A O 1
ATOM 721 N N . ARG A 1 90 ? 27.665 -13.076 -39.312 1.00 63.62 90 ARG A N 1
ATOM 722 C CA . ARG A 1 90 ? 28.009 -14.183 -38.419 1.00 63.62 90 ARG A CA 1
ATOM 723 C C . ARG A 1 90 ? 29.162 -14.980 -39.046 1.00 63.62 90 ARG A C 1
ATOM 725 O O . ARG A 1 90 ? 29.259 -15.078 -40.271 1.00 63.62 90 ARG A O 1
ATOM 732 N N . ASP A 1 91 ? 30.047 -15.539 -38.222 1.00 65.19 91 ASP A N 1
ATOM 733 C CA . ASP A 1 91 ? 31.245 -16.244 -38.708 1.00 65.19 91 ASP A CA 1
ATOM 734 C C . ASP A 1 91 ? 30.897 -17.453 -39.613 1.00 65.19 91 ASP A C 1
ATOM 736 O O . ASP A 1 91 ? 31.670 -17.803 -40.506 1.00 65.19 91 ASP A O 1
ATOM 740 N N . ASP A 1 92 ? 29.702 -18.040 -39.453 1.00 66.19 92 ASP A N 1
ATOM 741 C CA . ASP A 1 92 ? 29.124 -19.083 -40.316 1.00 66.19 92 ASP A CA 1
ATOM 742 C C . ASP A 1 92 ? 28.787 -18.606 -41.738 1.00 66.19 92 ASP A C 1
ATOM 744 O O . ASP A 1 92 ? 28.850 -19.397 -42.680 1.00 66.19 92 ASP A O 1
ATOM 748 N N . GLU A 1 93 ? 28.466 -17.328 -41.939 1.00 64.12 93 GLU A N 1
ATOM 749 C CA . GLU A 1 93 ? 28.222 -16.770 -43.278 1.00 64.12 93 GLU A CA 1
ATOM 750 C C . GLU A 1 93 ? 29.535 -16.487 -44.014 1.00 64.12 93 GLU A C 1
ATOM 752 O O . GLU A 1 93 ? 29.630 -16.691 -45.224 1.00 64.12 93 GLU A O 1
ATOM 757 N N . ILE A 1 94 ? 30.574 -16.081 -43.278 1.00 64.12 94 ILE A N 1
ATOM 758 C CA . ILE A 1 94 ? 31.904 -15.800 -43.833 1.00 64.12 94 ILE A CA 1
ATOM 759 C C . ILE A 1 94 ? 32.568 -17.094 -44.331 1.00 64.12 94 ILE A C 1
ATOM 761 O O . ILE A 1 94 ? 33.178 -17.095 -45.399 1.00 64.12 94 ILE A O 1
ATOM 765 N N . GLN A 1 95 ? 32.409 -18.209 -43.609 1.00 62.44 95 GLN A N 1
ATOM 766 C CA . GLN A 1 95 ? 32.986 -19.506 -43.993 1.00 62.44 95 GLN A CA 1
ATOM 767 C C . GLN A 1 95 ? 32.314 -20.178 -45.197 1.00 62.44 95 GLN A C 1
ATOM 769 O O . GLN A 1 95 ? 32.921 -21.050 -45.801 1.00 62.44 95 GLN A O 1
ATOM 774 N N . ASN A 1 96 ? 31.084 -19.802 -45.557 1.00 62.28 96 ASN A N 1
ATOM 775 C CA . ASN A 1 96 ? 30.411 -20.354 -46.740 1.00 62.28 96 ASN A CA 1
ATOM 776 C C . ASN A 1 96 ? 30.774 -19.616 -48.044 1.00 62.28 96 ASN A C 1
ATOM 778 O O . ASN A 1 96 ? 30.429 -20.088 -49.126 1.00 62.28 96 ASN A O 1
ATOM 782 N N . ILE A 1 97 ? 31.428 -18.453 -47.949 1.00 61.97 97 ILE A N 1
ATOM 783 C CA . ILE A 1 97 ? 31.837 -17.627 -49.099 1.00 61.97 97 ILE A CA 1
ATOM 784 C C . ILE A 1 97 ? 33.343 -17.782 -49.408 1.00 61.97 97 ILE A C 1
ATOM 786 O O . ILE A 1 97 ? 33.760 -17.500 -50.533 1.00 61.97 97 ILE A O 1
ATOM 790 N N . LEU A 1 98 ? 34.145 -18.237 -48.437 1.00 48.59 98 LEU A N 1
ATOM 791 C CA . LEU A 1 98 ? 35.577 -18.559 -48.567 1.00 48.59 98 LEU A CA 1
ATOM 792 C C . LEU A 1 98 ? 35.798 -20.046 -48.864 1.00 48.59 98 LEU A C 1
ATOM 794 O O . LEU A 1 98 ? 36.707 -20.335 -49.674 1.00 48.59 98 LEU A O 1
#

Organism: Cirrhinus mrigala (NCBI:txid683832)

Sequence (98 aa):
TEALDSSGWTIKNVLSLPIVNKKEEIVGVATFYNRKDGKPFDDHDEQLMEALTQFLGWSVLNTDTYDKMNKLENRKDIAQDMVLYHVKCRDDEIQNIL

Foldseek 3Di:
DDQPDPVSHDFQEKDKDFQAAPVRDGPGMDMDTQDPVRDYDDPVNVVVVVVVSPVVRHVVVVVVVVVVVVVVVVVVVVVVVVVCPVVDDDVVVVVVVD

Mean predicted aligned error: 10.29 Å

Secondary structure (DSSP, 8-state):
---SSTT------EEEEEEE-TTS-EEEEEEEE--TTSSPP-HHHHHHHHHHHHHHHHHHHHHHHHHHHHHHHHHHHHHHHHHHHHHS--HHHHHTT-

Nearest PDB structures (foldseek):
  8ugb-assembly1_A  TM=7.999E-01  e=1.705E-10  Bos taurus
  8ugs-assembly1_B  TM=8.317E-01  e=1.073E-09  Bos taurus
  9cxi-assembly1_A  TM=8.217E-01  e=1.335E-08  Homo sapiens
  6x88-assembly1_B  TM=9.121E-01 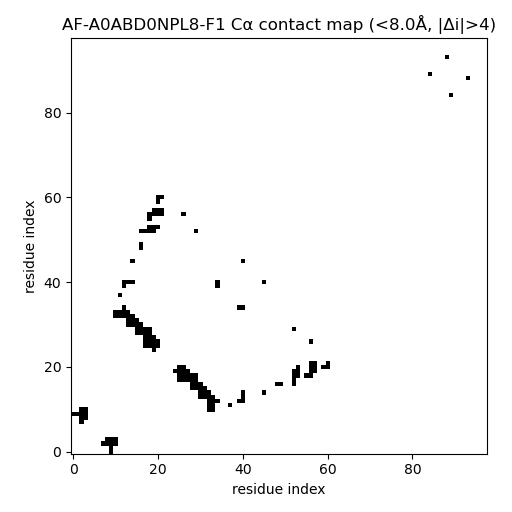 e=3.973E-08  Gallus gallus
  7tbo-assembly2_B  TM=5.674E-01  e=4.449E+00  synthetic construct

Solvent-accessible surface area (backbone atoms only — not comparable to full-atom values): 5909 Å² total; per-residue (Å²): 134,73,51,77,48,96,85,60,52,58,87,80,39,76,51,75,46,68,21,36,29,89,84,74,44,78,78,48,71,52,74,47,69,50,52,90,86,72,52,73,87,48,75,66,55,53,54,54,50,49,56,49,27,47,51,50,18,54,52,51,59,54,56,56,50,51,54,52,49,53,55,50,50,53,54,49,51,55,52,50,52,56,51,44,62,77,74,45,83,55,72,73,61,56,62,76,77,108

Radius of gyration: 26.74 Å; Cα contacts (8 Å, |Δi|>4): 79; chains: 1; bounding box: 62×33×70 Å